Protein AF-A0A8S2SVR0-F1 (afdb_monomer_lite)

pLDDT: mean 73.41, std 8.14, range [51.91, 83.88]

Foldseek 3Di:
DDFDQQPQQRDTDDPVCSDCVNVVPPRPVVVPQPFDQQPPPRHTQDDPDSPDDNVVSSVVVVVVD

Radius of gyration: 15.7 Å; chains: 1; bounding box: 33×33×34 Å

Structure (mmCIF, N/CA/C/O backbone):
data_AF-A0A8S2SVR0-F1
#
_entry.id   AF-A0A8S2SVR0-F1
#
loop_
_atom_site.group_PDB
_atom_site.id
_atom_site.type_symbol
_atom_site.label_atom_id
_atom_site.label_alt_id
_atom_site.label_comp_id
_atom_site.label_asym_id
_atom_site.label_entity_id
_atom_site.label_seq_id
_atom_site.pdbx_PDB_ins_code
_atom_site.Cartn_x
_atom_site.Cartn_y
_atom_site.Cartn_z
_atom_site.occupancy
_atom_site.B_iso_or_equiv
_atom_site.auth_seq_id
_atom_site.auth_comp_id
_atom_site.auth_asym_id
_atom_site.auth_atom_id
_atom_site.pdbx_PDB_model_num
ATOM 1 N N . PHE A 1 1 ? -24.319 4.689 18.349 1.00 56.78 1 PHE A N 1
ATOM 2 C CA . PHE A 1 1 ? -22.936 4.458 17.892 1.00 56.78 1 PHE A CA 1
ATOM 3 C C . PHE A 1 1 ? -22.860 3.073 17.285 1.00 56.78 1 PHE A C 1
ATOM 5 O O . PHE A 1 1 ? -23.045 2.111 18.016 1.00 56.78 1 PHE A O 1
ATOM 12 N N . LEU A 1 2 ? -22.679 2.970 15.965 1.00 71.12 2 LEU A N 1
ATOM 13 C CA . LEU A 1 2 ? -22.482 1.680 15.304 1.00 71.12 2 LEU A CA 1
ATOM 14 C C . LEU A 1 2 ? -20.992 1.571 14.943 1.00 71.12 2 LEU A C 1
ATOM 16 O O . LEU A 1 2 ? -20.555 2.289 14.040 1.00 71.12 2 LEU A O 1
ATOM 20 N N . PRO A 1 3 ? -20.198 0.800 15.705 1.00 73.88 3 PRO A N 1
ATOM 21 C CA . PRO A 1 3 ? -18.772 0.653 15.448 1.00 73.88 3 PRO A CA 1
ATOM 22 C C . PRO A 1 3 ? -18.564 -0.072 14.116 1.00 73.88 3 PRO A C 1
ATOM 24 O O . PRO A 1 3 ? -19.056 -1.182 13.927 1.00 73.88 3 PRO A O 1
ATOM 27 N N . MET A 1 4 ? -17.842 0.560 13.196 1.00 77.31 4 MET A N 1
ATOM 28 C CA . MET A 1 4 ? -17.479 -0.001 11.899 1.00 77.31 4 MET A CA 1
ATOM 29 C C . MET A 1 4 ? -15.978 -0.256 11.866 1.00 77.31 4 MET A C 1
ATOM 31 O O . MET A 1 4 ? -15.186 0.576 12.300 1.00 77.31 4 MET A O 1
ATOM 35 N N . LYS A 1 5 ? -15.576 -1.413 11.351 1.00 80.94 5 LYS A N 1
ATOM 36 C CA . LYS A 1 5 ? -14.168 -1.790 11.252 1.00 80.94 5 LYS A CA 1
ATOM 37 C C . LYS A 1 5 ? -13.606 -1.300 9.919 1.00 80.94 5 LYS A C 1
ATOM 39 O O . LYS A 1 5 ? -14.147 -1.632 8.870 1.00 80.94 5 LYS A O 1
ATOM 44 N N . CYS A 1 6 ? -12.5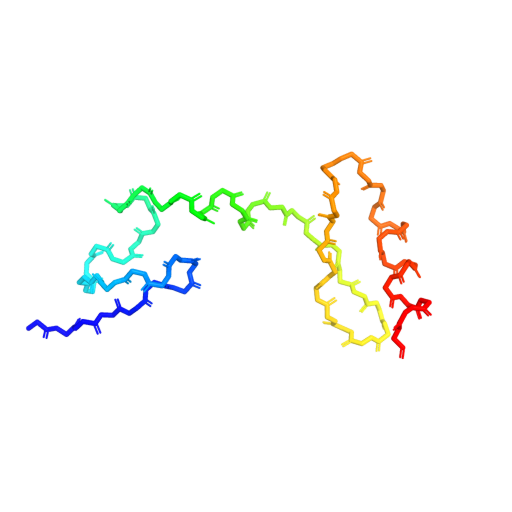37 -0.512 9.956 1.00 81.31 6 CYS A N 1
ATOM 45 C CA . CYS A 1 6 ? -11.815 -0.098 8.762 1.00 81.31 6 CYS A CA 1
ATOM 46 C C . CYS A 1 6 ? -11.211 -1.322 8.079 1.00 81.31 6 CYS A C 1
ATOM 48 O O . CYS A 1 6 ? -10.463 -2.080 8.694 1.00 81.31 6 CYS A O 1
ATOM 50 N N . ASP A 1 7 ? -11.496 -1.482 6.796 1.00 76.06 7 ASP A N 1
ATOM 51 C CA . ASP A 1 7 ? -11.059 -2.639 6.020 1.00 76.06 7 ASP A CA 1
ATOM 52 C C . ASP A 1 7 ? -9.533 -2.656 5.796 1.00 76.06 7 ASP A C 1
ATOM 54 O O . AS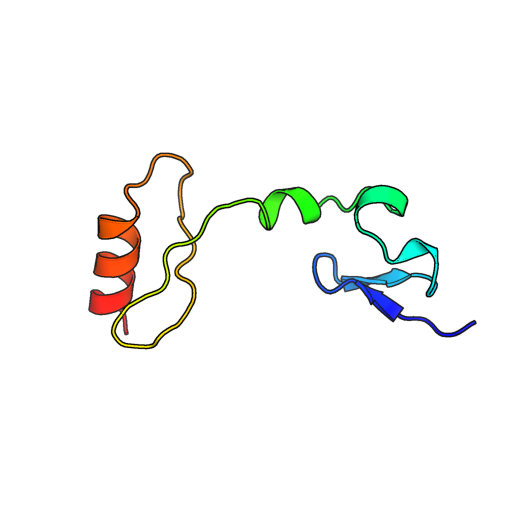P A 1 7 ? -8.924 -3.707 5.637 1.00 76.06 7 ASP A O 1
ATOM 58 N N . SER A 1 8 ? -8.885 -1.484 5.833 1.00 71.88 8 SER A N 1
ATOM 59 C CA . SER A 1 8 ? -7.432 -1.374 5.635 1.00 71.88 8 SER A CA 1
ATOM 60 C C . SER A 1 8 ? -6.628 -1.488 6.924 1.00 71.88 8 SER A C 1
ATOM 62 O O . SER A 1 8 ? -5.580 -2.123 6.911 1.00 71.88 8 SER A O 1
ATOM 64 N N . CYS A 1 9 ? -7.066 -0.856 8.020 1.00 77.81 9 CYS A N 1
ATOM 65 C CA . CYS A 1 9 ? -6.305 -0.817 9.278 1.00 77.81 9 CYS A 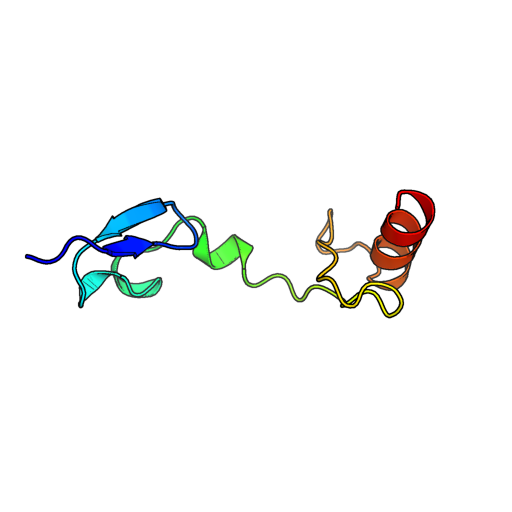CA 1
ATOM 66 C C . CYS A 1 9 ? -6.943 -1.561 10.445 1.00 77.81 9 CYS A C 1
ATOM 68 O O . CYS A 1 9 ? -6.399 -1.531 11.546 1.00 77.81 9 CYS A O 1
ATOM 70 N N . ALA A 1 10 ? -8.085 -2.213 10.225 1.00 79.19 10 ALA A N 1
ATOM 71 C CA . ALA A 1 10 ? -8.853 -2.905 11.254 1.00 79.19 10 ALA A CA 1
ATOM 72 C C . ALA A 1 10 ? -9.278 -2.020 12.448 1.00 79.19 10 ALA A C 1
ATOM 74 O O . ALA A 1 10 ? -9.777 -2.554 13.439 1.00 79.19 10 ALA A O 1
ATOM 75 N N . ALA A 1 11 ? -9.128 -0.691 12.358 1.00 79.19 11 ALA A N 1
ATOM 76 C CA . ALA A 1 11 ? -9.529 0.250 13.400 1.00 79.19 11 ALA A CA 1
ATOM 77 C C . ALA A 1 11 ? -11.056 0.336 13.515 1.00 79.19 11 ALA A C 1
ATOM 79 O O . ALA A 1 11 ? -11.759 0.312 12.506 1.00 79.19 11 ALA A O 1
ATOM 80 N N . ILE A 1 12 ? -11.568 0.457 14.740 1.00 81.12 12 ILE A N 1
ATOM 81 C CA . ILE A 1 12 ? -12.997 0.642 15.003 1.00 81.12 12 ILE A CA 1
ATOM 82 C C . ILE A 1 12 ? -13.311 2.138 14.949 1.00 81.12 12 ILE A C 1
ATOM 84 O O . ILE A 1 12 ? -12.834 2.909 15.777 1.00 81.12 12 ILE A O 1
ATOM 88 N N . LEU A 1 13 ? -14.107 2.542 13.965 1.00 82.69 13 LEU A N 1
ATOM 89 C CA . LEU A 1 13 ? -14.441 3.928 13.659 1.00 82.69 13 LEU A CA 1
ATOM 90 C C . LEU A 1 13 ? -15.960 4.115 13.599 1.00 82.69 13 LEU A C 1
ATOM 92 O O . LEU A 1 13 ? -16.743 3.164 13.535 1.00 82.69 13 LEU A O 1
ATOM 96 N N . CYS A 1 14 ? -16.390 5.370 13.634 1.00 80.44 14 CYS A N 1
ATOM 97 C CA . CYS A 1 14 ? -17.786 5.743 13.431 1.00 80.44 14 CYS A CA 1
ATOM 98 C C . CYS A 1 14 ? -18.141 5.672 11.936 1.00 80.44 14 CYS A C 1
ATOM 100 O O . CYS A 1 14 ? -17.259 5.743 11.087 1.00 80.44 14 CYS A O 1
ATOM 102 N N . LYS A 1 15 ? -19.437 5.617 11.600 1.00 73.44 15 LYS A N 1
ATOM 103 C CA . LYS A 1 15 ? -19.905 5.648 10.199 1.00 73.44 15 LYS A CA 1
ATOM 104 C C . LYS A 1 15 ? -19.429 6.889 9.421 1.00 73.44 15 LYS A C 1
ATOM 106 O O . LYS A 1 15 ? -19.253 6.795 8.214 1.00 73.44 15 LYS A O 1
ATOM 111 N N . ASP A 1 16 ? -19.229 8.008 10.116 1.00 73.81 16 ASP A N 1
ATOM 112 C CA . ASP A 1 16 ? -18.700 9.252 9.542 1.00 73.81 16 ASP A CA 1
ATOM 113 C C . ASP A 1 16 ? -17.176 9.140 9.326 1.00 73.81 16 ASP A C 1
ATOM 115 O O . ASP A 1 16 ? -16.703 9.121 8.196 1.00 73.81 16 ASP A O 1
ATOM 119 N N . HIS A 1 17 ? -16.434 8.830 10.395 1.00 78.00 17 HIS A N 1
ATOM 120 C CA . HIS A 1 17 ? -14.965 8.789 10.412 1.00 78.00 17 HIS A CA 1
ATOM 121 C C . HIS A 1 17 ? -14.295 7.549 9.784 1.00 78.00 17 HIS A C 1
ATOM 123 O O . HIS A 1 17 ? -13.078 7.388 9.886 1.00 78.00 17 HIS A O 1
ATOM 129 N N . ILE A 1 18 ? -15.038 6.628 9.157 1.00 77.19 18 ILE A N 1
ATOM 130 C CA . ILE A 1 18 ? -14.441 5.434 8.526 1.00 77.19 18 ILE A CA 1
ATOM 131 C C . ILE A 1 18 ? -13.711 5.748 7.213 1.00 77.19 18 ILE A C 1
ATOM 133 O O . ILE A 1 18 ? -12.943 4.921 6.712 1.00 77.19 18 ILE A O 1
ATOM 137 N N . LYS A 1 19 ? -13.910 6.945 6.647 1.00 75.19 19 LYS A N 1
ATOM 138 C CA . LYS A 1 19 ? -13.170 7.375 5.459 1.00 75.19 19 LYS A CA 1
ATOM 139 C C . LYS A 1 19 ? -11.681 7.426 5.757 1.00 75.19 19 LYS A C 1
ATOM 141 O O . LYS A 1 19 ? -11.255 7.928 6.792 1.00 75.19 19 LYS A O 1
ATOM 146 N N . TYR A 1 20 ? -10.894 6.920 4.815 1.00 72.81 20 TYR A N 1
ATOM 147 C CA . TYR A 1 20 ? -9.441 6.828 4.931 1.00 72.81 20 TYR A CA 1
ATOM 148 C C . TYR A 1 20 ? -8.748 8.169 5.200 1.00 72.81 20 TYR A C 1
ATOM 150 O O . TYR A 1 20 ? -7.736 8.182 5.895 1.00 72.81 20 TYR A O 1
ATOM 158 N N . ASP A 1 21 ? -9.306 9.259 4.673 1.00 72.00 21 ASP A N 1
ATOM 159 C CA . ASP A 1 21 ? -8.806 10.625 4.851 1.00 72.00 21 ASP A CA 1
ATOM 160 C C . ASP A 1 21 ? -9.059 11.151 6.277 1.00 72.00 21 ASP A C 1
ATOM 162 O O . ASP A 1 21 ? -8.139 11.622 6.938 1.00 72.00 21 ASP A O 1
ATOM 166 N N . GLU A 1 22 ? -10.272 10.942 6.806 1.00 79.12 22 GLU A N 1
ATOM 167 C CA . GLU A 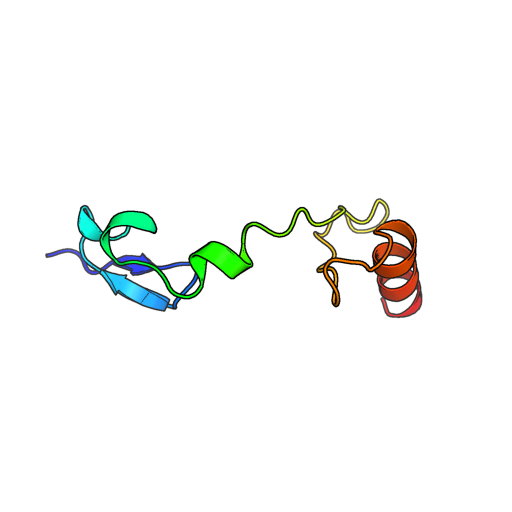1 22 ? -10.696 11.449 8.122 1.00 79.12 22 GLU A CA 1
ATOM 168 C C . GLU A 1 22 ? -9.920 10.846 9.296 1.00 79.12 22 GLU A C 1
ATOM 170 O O . GLU A 1 22 ? -9.657 11.536 10.277 1.00 79.12 22 GLU A O 1
ATOM 175 N N . HIS A 1 23 ? -9.534 9.570 9.210 1.00 80.62 23 HIS A N 1
ATOM 176 C CA . HIS A 1 23 ? -8.728 8.921 10.252 1.00 80.62 23 HIS A CA 1
ATOM 177 C C . HIS A 1 23 ? -7.250 8.782 9.878 1.00 80.62 23 HIS A C 1
ATOM 179 O O . HIS A 1 23 ? -6.540 8.013 10.528 1.00 80.62 23 HIS A O 1
ATOM 185 N N . GLN A 1 24 ? -6.804 9.480 8.822 1.00 71.19 24 GLN A N 1
ATOM 186 C CA . GLN A 1 24 ? -5.435 9.437 8.298 1.00 71.19 24 GLN A CA 1
ATOM 187 C C . GLN A 1 24 ? -4.878 8.012 8.284 1.00 71.19 24 GLN A C 1
ATOM 189 O O . GLN A 1 24 ? -3.873 7.698 8.925 1.00 71.19 24 GLN A O 1
ATOM 194 N N . CYS A 1 25 ? -5.592 7.113 7.606 1.00 78.12 25 CYS A N 1
ATOM 195 C CA . CYS A 1 25 ? -5.315 5.691 7.687 1.00 78.12 25 CYS A CA 1
ATOM 196 C C . CYS A 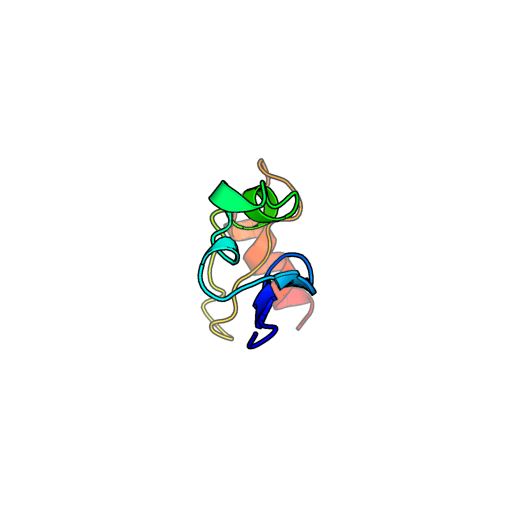1 25 ? -3.851 5.408 7.298 1.00 78.12 25 CYS A C 1
ATOM 198 O O . CYS A 1 25 ? -3.493 5.574 6.127 1.00 78.12 25 CYS A O 1
ATOM 200 N N . PRO A 1 26 ? -3.009 4.881 8.207 1.00 66.00 26 PRO A N 1
ATOM 201 C CA . PRO A 1 26 ? -1.605 4.589 7.897 1.00 66.00 26 PRO A CA 1
ATOM 202 C C . PRO A 1 26 ? -1.467 3.496 6.824 1.00 66.00 26 PRO A C 1
ATOM 204 O O . PRO A 1 26 ? -0.402 3.286 6.248 1.00 66.00 26 PRO A O 1
ATOM 207 N N . LEU A 1 27 ? -2.568 2.791 6.552 1.00 67.56 27 LEU A N 1
ATOM 208 C CA . LEU A 1 27 ? -2.677 1.700 5.597 1.00 67.56 27 LEU A CA 1
ATOM 209 C C . LEU A 1 27 ? -3.423 2.112 4.313 1.00 67.56 27 LEU A C 1
ATOM 211 O O . LEU A 1 27 ? -3.462 1.324 3.371 1.00 67.56 27 LEU A O 1
ATOM 215 N N . ALA A 1 28 ? -3.935 3.349 4.206 1.00 65.25 28 ALA A N 1
ATOM 216 C CA . ALA A 1 28 ? -4.531 3.868 2.967 1.00 65.25 28 ALA A CA 1
ATOM 217 C C . ALA A 1 28 ? -3.515 3.976 1.827 1.00 65.25 28 ALA A C 1
ATOM 219 O O . ALA A 1 28 ? -3.820 3.639 0.682 1.00 65.25 28 ALA A O 1
ATOM 220 N N . HIS A 1 29 ? -2.282 4.378 2.140 1.00 56.50 29 HIS A N 1
ATOM 221 C CA . HIS A 1 29 ? -1.208 4.428 1.149 1.00 56.50 29 HIS A CA 1
ATOM 222 C C . HIS A 1 29 ? -0.770 3.041 0.665 1.00 56.50 29 HIS A C 1
ATOM 224 O O . HIS A 1 29 ? -0.282 2.933 -0.456 1.00 56.50 29 HIS A O 1
ATOM 230 N N . ARG A 1 30 ? -1.011 1.968 1.435 1.00 58.16 30 ARG A N 1
ATOM 231 C CA . ARG A 1 30 ? -0.715 0.598 0.979 1.00 58.16 30 ARG A CA 1
ATOM 232 C C . ARG A 1 30 ? -1.656 0.119 -0.132 1.00 58.16 30 ARG A C 1
ATOM 234 O O . ARG A 1 30 ? -1.270 -0.758 -0.891 1.00 58.16 30 ARG A O 1
ATOM 241 N N . LYS A 1 31 ? -2.858 0.701 -0.261 1.00 53.50 31 LYS A N 1
ATOM 242 C CA . LYS A 1 31 ? -3.830 0.356 -1.319 1.00 53.50 31 LYS A CA 1
ATOM 243 C C . LYS A 1 31 ? -3.629 1.122 -2.632 1.00 53.50 31 LYS A C 1
ATOM 245 O O . LYS A 1 31 ? -4.207 0.732 -3.635 1.00 53.50 31 LYS A O 1
ATOM 250 N N . ASN A 1 32 ? -2.800 2.168 -2.662 1.00 51.91 32 ASN A N 1
ATOM 251 C CA . ASN A 1 32 ? -2.495 2.901 -3.900 1.00 51.91 32 ASN A CA 1
ATOM 252 C C . ASN A 1 32 ? -1.325 2.276 -4.680 1.00 51.91 32 ASN A C 1
ATOM 254 O O . ASN A 1 32 ? -0.602 2.965 -5.397 1.00 51.91 32 ASN A O 1
ATOM 258 N N . VAL A 1 33 ? -1.117 0.969 -4.531 1.00 57.47 33 VAL A N 1
ATOM 259 C CA . VAL A 1 33 ? -0.273 0.207 -5.447 1.00 57.47 33 VAL A CA 1
ATOM 260 C C . VAL A 1 33 ? -1.204 -0.324 -6.525 1.00 57.47 33 VAL A C 1
ATOM 262 O O . VAL A 1 33 ? -2.116 -1.095 -6.239 1.00 57.47 33 VAL A O 1
ATOM 265 N N . GLN A 1 34 ? -1.012 0.142 -7.757 1.00 61.94 34 GLN A N 1
ATOM 266 C CA . GLN A 1 34 ? -1.647 -0.461 -8.923 1.00 61.94 34 GLN A CA 1
ATOM 267 C C . GLN A 1 34 ? -1.133 -1.901 -9.010 1.00 61.94 34 GLN A C 1
ATOM 269 O O . GLN A 1 34 ? 0.049 -2.121 -9.268 1.00 61.94 34 GLN A O 1
ATOM 274 N N . VAL A 1 35 ? -2.000 -2.863 -8.705 1.00 68.38 35 VAL A N 1
ATOM 275 C CA . VAL A 1 35 ? -1.665 -4.288 -8.722 1.00 68.38 35 VAL A CA 1
ATOM 276 C C . VAL A 1 35 ? -2.185 -4.908 -10.016 1.00 68.38 35 VAL A C 1
ATOM 278 O O . VAL A 1 35 ? -3.351 -4.694 -10.359 1.00 68.38 35 VAL A O 1
ATOM 281 N N . PRO A 1 36 ? -1.351 -5.647 -10.763 1.00 74.69 36 PRO A N 1
ATOM 282 C CA . PRO A 1 36 ? -1.828 -6.406 -11.908 1.00 74.69 36 PRO A CA 1
ATOM 283 C C . PRO A 1 36 ? -2.762 -7.532 -11.447 1.00 74.69 36 PRO A C 1
ATOM 285 O O . PRO A 1 36 ? -2.614 -8.090 -10.358 1.00 74.69 36 PRO A O 1
ATOM 288 N N . ILE A 1 37 ? -3.737 -7.869 -12.288 1.00 76.00 37 ILE A N 1
ATOM 289 C CA . ILE A 1 37 ? -4.601 -9.034 -12.087 1.00 76.00 37 ILE A CA 1
ATOM 290 C C . ILE A 1 37 ? -3.965 -10.224 -12.804 1.00 76.00 37 ILE A C 1
ATO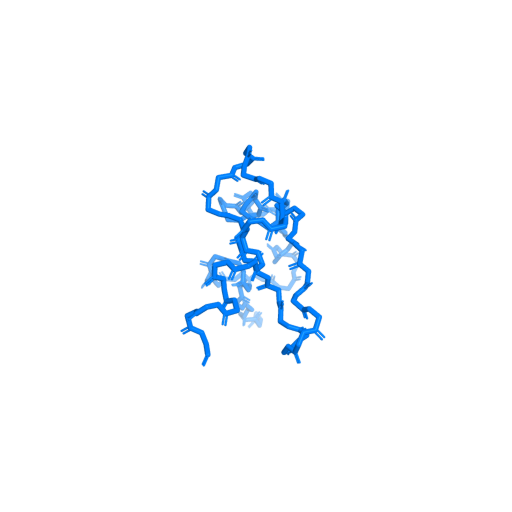M 292 O O . ILE A 1 37 ? -3.567 -10.103 -13.963 1.00 76.00 37 ILE A O 1
ATOM 296 N N . CYS A 1 38 ? -3.879 -11.371 -12.134 1.00 81.81 38 CYS A N 1
ATOM 297 C CA . CYS A 1 38 ? -3.439 -12.609 -12.765 1.00 81.81 38 CYS A CA 1
ATOM 298 C C . CYS A 1 38 ? -4.499 -13.089 -13.772 1.00 81.81 38 CYS A C 1
ATOM 300 O O . CYS A 1 38 ? -5.656 -13.253 -13.385 1.00 81.81 38 CYS A O 1
ATOM 302 N N . PRO A 1 39 ? -4.146 -13.366 -15.039 1.00 80.31 39 PRO A N 1
ATOM 303 C CA . PRO A 1 39 ? -5.113 -13.802 -16.047 1.00 80.31 39 PRO A CA 1
ATOM 304 C C . PRO A 1 39 ? -5.622 -15.242 -15.847 1.00 80.31 39 PRO A C 1
ATOM 306 O O . PRO A 1 39 ? -6.589 -15.622 -16.499 1.00 80.31 39 PRO A O 1
ATOM 309 N N . LEU A 1 40 ? -4.990 -16.045 -14.980 1.00 81.69 40 LEU A N 1
ATOM 310 C CA . LEU A 1 40 ? -5.366 -17.448 -14.749 1.00 81.69 40 LEU A CA 1
ATOM 311 C C . LEU A 1 40 ? -6.364 -17.608 -13.595 1.00 81.69 40 LEU A C 1
ATOM 313 O O . LEU A 1 40 ? -7.394 -18.255 -13.754 1.00 81.69 40 LEU A O 1
ATOM 317 N N . CYS A 1 41 ? -6.078 -16.995 -12.445 1.00 83.56 41 CYS A N 1
ATOM 318 C CA . CYS A 1 41 ? -6.914 -17.083 -11.241 1.00 83.56 41 CYS A CA 1
ATOM 319 C C . CYS A 1 41 ? -7.767 -15.826 -11.003 1.00 83.56 41 CYS A C 1
ATOM 321 O O . CYS A 1 41 ? -8.587 -15.787 -10.088 1.00 83.56 41 CYS A O 1
ATOM 323 N N . ASN A 1 42 ? -7.583 -14.785 -11.822 1.00 73.38 42 ASN A N 1
ATOM 324 C CA . ASN A 1 42 ? -8.287 -13.507 -11.729 1.00 73.38 42 ASN A CA 1
ATOM 325 C C . ASN A 1 42 ? -8.080 -12.766 -10.390 1.00 73.38 42 ASN A C 1
ATOM 327 O O . ASN A 1 42 ? -8.856 -11.871 -10.040 1.00 73.38 42 ASN A O 1
ATOM 331 N N . GLN A 1 43 ? -7.022 -13.124 -9.653 1.00 73.12 43 GLN A N 1
ATOM 332 C CA . GLN A 1 43 ? -6.666 -12.566 -8.352 1.00 73.12 43 GLN A CA 1
ATOM 333 C C . GLN A 1 43 ? -5.691 -11.391 -8.503 1.00 73.12 43 GLN A C 1
ATOM 335 O O . GLN A 1 43 ? -4.857 -11.359 -9.409 1.00 73.12 43 GLN A O 1
ATOM 340 N N . ALA A 1 44 ? -5.801 -10.403 -7.615 1.00 73.19 44 ALA A N 1
ATOM 341 C CA . ALA A 1 44 ? -4.879 -9.274 -7.581 1.00 73.19 44 ALA A CA 1
ATOM 342 C C . ALA A 1 44 ? -3.506 -9.721 -7.066 1.00 73.19 44 ALA A C 1
ATOM 344 O O . ALA A 1 44 ? -3.395 -10.197 -5.935 1.00 73.19 44 ALA A O 1
ATOM 345 N N . VAL A 1 45 ? -2.467 -9.541 -7.882 1.00 77.31 45 VAL A N 1
ATOM 346 C CA . VAL A 1 45 ? -1.099 -9.937 -7.545 1.00 77.31 45 VAL A CA 1
ATOM 347 C C . VAL A 1 45 ? -0.368 -8.747 -6.921 1.00 77.31 45 VAL A C 1
ATOM 349 O O . VAL A 1 45 ? -0.113 -7.753 -7.608 1.00 77.31 45 VAL A O 1
ATOM 352 N N . PRO A 1 46 ? -0.031 -8.794 -5.620 1.00 69.06 46 PRO A N 1
ATOM 353 C CA . PRO A 1 46 ? 0.686 -7.707 -4.972 1.00 69.06 46 PRO A CA 1
ATOM 354 C C . PRO A 1 46 ? 2.111 -7.602 -5.524 1.00 69.06 46 PRO A C 1
ATOM 356 O O . PRO A 1 46 ? 2.884 -8.557 -5.482 1.00 69.06 46 PRO A O 1
ATOM 359 N N . LEU A 1 47 ? 2.482 -6.414 -6.002 1.00 68.25 47 LEU A N 1
ATOM 360 C CA . LEU A 1 47 ? 3.871 -6.111 -6.342 1.00 68.25 47 LEU A CA 1
ATOM 361 C C . LEU A 1 47 ? 4.688 -6.021 -5.047 1.00 68.25 47 LEU A C 1
ATOM 363 O O . LEU A 1 47 ? 4.340 -5.239 -4.159 1.00 68.25 47 LEU A O 1
ATOM 367 N N . GLN A 1 48 ? 5.776 -6.792 -4.929 1.00 65.56 48 GLN A N 1
ATOM 368 C CA . GLN A 1 48 ? 6.653 -6.721 -3.749 1.00 65.56 48 GLN A CA 1
ATOM 369 C C . GLN A 1 48 ? 7.456 -5.416 -3.707 1.00 65.56 48 GLN A C 1
ATOM 371 O O . GLN A 1 48 ? 7.713 -4.871 -2.633 1.00 65.56 48 GLN A O 1
ATOM 376 N N . HIS A 1 49 ? 7.800 -4.877 -4.879 1.00 65.94 49 HIS A N 1
ATOM 377 C CA . HIS A 1 49 ? 8.503 -3.607 -5.021 1.00 65.94 49 HIS A CA 1
ATOM 378 C C . HIS A 1 49 ? 7.776 -2.703 -6.015 1.00 65.94 49 HIS A C 1
ATOM 380 O O . HIS A 1 49 ? 7.282 -3.165 -7.039 1.00 65.94 49 HIS A O 1
ATOM 386 N N . ARG A 1 50 ? 7.759 -1.392 -5.743 1.00 62.41 50 ARG A N 1
ATOM 387 C CA . ARG A 1 50 ? 7.155 -0.381 -6.633 1.00 62.41 50 ARG A CA 1
ATOM 388 C C . ARG A 1 50 ? 7.783 -0.359 -8.035 1.00 62.41 50 ARG A C 1
ATOM 390 O O . ARG A 1 50 ? 7.109 0.027 -8.980 1.00 62.41 50 ARG A O 1
ATOM 397 N N . ASP A 1 51 ? 9.042 -0.778 -8.138 1.00 65.12 51 ASP A N 1
ATOM 398 C CA . ASP A 1 51 ? 9.816 -0.859 -9.384 1.00 65.12 51 ASP A CA 1
ATOM 399 C C . ASP A 1 51 ? 9.806 -2.264 -10.015 1.00 65.12 51 ASP A C 1
ATOM 401 O O . ASP A 1 51 ? 10.440 -2.495 -11.040 1.00 65.12 51 ASP A O 1
ATOM 405 N N . GLN A 1 52 ? 9.110 -3.233 -9.408 1.00 71.50 52 GLN A N 1
ATOM 406 C CA . GLN A 1 52 ? 9.023 -4.569 -9.984 1.00 71.50 52 GLN A CA 1
ATOM 407 C C . GLN A 1 52 ? 8.092 -4.536 -11.202 1.00 71.50 52 GLN A C 1
ATOM 409 O O . GLN A 1 52 ? 6.951 -4.078 -11.078 1.00 71.50 52 GLN A O 1
ATOM 414 N N . PRO A 1 53 ? 8.528 -5.051 -12.366 1.00 77.69 53 PRO A N 1
ATOM 415 C CA . PRO A 1 53 ? 7.650 -5.151 -13.516 1.00 77.69 53 PRO A CA 1
ATOM 416 C C . PRO A 1 53 ? 6.445 -6.044 -13.171 1.00 77.69 53 PRO A C 1
ATOM 418 O O . PRO A 1 53 ? 6.632 -7.134 -12.614 1.00 77.69 53 PRO A O 1
ATOM 421 N N . PRO A 1 54 ? 5.212 -5.614 -13.499 1.00 73.50 54 PRO A N 1
ATOM 422 C CA . PRO A 1 54 ? 3.998 -6.353 -13.162 1.00 73.50 54 PRO A CA 1
ATOM 423 C C . PRO A 1 54 ? 3.987 -7.757 -13.764 1.00 73.50 54 PRO A C 1
ATOM 425 O O . PRO A 1 54 ? 3.525 -8.690 -13.115 1.00 73.50 54 PRO A O 1
ATOM 428 N N . ASP A 1 55 ? 4.584 -7.912 -14.946 1.00 78.06 55 ASP A N 1
ATOM 429 C CA . ASP A 1 55 ? 4.764 -9.191 -15.632 1.00 78.06 55 ASP A CA 1
ATOM 430 C C . ASP A 1 55 ? 5.518 -10.210 -14.764 1.00 78.06 55 ASP A C 1
ATOM 432 O O . ASP A 1 55 ? 5.092 -11.350 -14.614 1.00 78.06 55 ASP A O 1
ATOM 436 N N . HIS A 1 56 ? 6.588 -9.774 -14.090 1.00 81.50 56 HIS A N 1
ATOM 437 C CA . HIS A 1 56 ? 7.391 -10.646 -13.234 1.00 81.50 56 HIS A CA 1
ATOM 438 C C . HIS A 1 56 ? 6.657 -11.028 -11.947 1.00 81.50 56 HIS A C 1
ATOM 440 O O . HIS A 1 56 ? 6.770 -12.157 -11.487 1.00 81.50 56 HIS A O 1
ATOM 446 N N . ALA A 1 57 ? 5.889 -10.105 -11.359 1.00 79.88 57 ALA A N 1
ATOM 447 C CA . ALA A 1 57 ? 5.072 -10.416 -10.185 1.00 79.88 57 ALA A CA 1
ATOM 448 C C . ALA A 1 57 ? 3.969 -11.428 -10.512 1.00 79.88 57 ALA A C 1
ATOM 450 O O . ALA A 1 57 ? 3.765 -12.373 -9.756 1.00 79.88 57 ALA A O 1
ATOM 451 N N . VAL A 1 58 ? 3.284 -11.248 -11.647 1.00 82.81 58 VAL A N 1
ATOM 452 C CA . VAL A 1 58 ? 2.271 -12.196 -12.125 1.00 82.81 58 VAL A CA 1
ATOM 453 C C . VAL A 1 58 ? 2.917 -13.541 -12.455 1.00 82.81 58 VAL A C 1
ATOM 455 O O . VAL A 1 58 ? 2.390 -14.563 -12.042 1.00 82.81 58 VAL A O 1
ATOM 458 N N . SER A 1 59 ? 4.077 -13.557 -13.117 1.00 83.12 59 SER A N 1
ATOM 459 C CA . SER A 1 59 ? 4.791 -14.796 -13.438 1.00 83.12 59 SER A CA 1
ATOM 460 C C . SER A 1 59 ? 5.250 -15.564 -12.193 1.00 83.12 59 SER A C 1
ATOM 462 O O . SER A 1 59 ? 5.073 -16.776 -12.153 1.00 83.12 59 SER A O 1
ATOM 464 N N . ASP A 1 60 ? 5.798 -14.890 -11.174 1.00 83.88 60 ASP A N 1
ATOM 465 C CA . ASP A 1 60 ? 6.184 -15.523 -9.896 1.00 83.88 60 ASP A CA 1
ATOM 466 C C . ASP A 1 60 ? 4.963 -16.073 -9.149 1.00 83.88 60 ASP A C 1
ATOM 468 O O . ASP A 1 60 ? 5.013 -17.155 -8.573 1.00 83.88 60 ASP A O 1
ATOM 472 N N . HIS A 1 61 ? 3.835 -15.361 -9.205 1.00 83.44 61 HIS A N 1
ATOM 473 C CA . HIS A 1 61 ? 2.580 -15.852 -8.649 1.00 83.44 61 HIS A CA 1
ATOM 474 C C . HIS A 1 61 ? 2.075 -17.109 -9.368 1.00 83.44 61 HIS A C 1
ATOM 476 O O . HIS A 1 61 ? 1.613 -18.017 -8.691 1.00 83.44 61 HIS A O 1
ATOM 482 N N . ILE A 1 62 ? 2.193 -17.174 -10.700 1.00 81.75 62 ILE A N 1
ATOM 483 C CA . ILE A 1 62 ? 1.789 -18.343 -11.499 1.00 81.75 62 ILE A CA 1
ATOM 484 C C . ILE A 1 62 ? 2.687 -19.558 -11.220 1.00 81.75 62 ILE A C 1
ATOM 486 O O . ILE A 1 62 ? 2.197 -20.676 -11.230 1.00 81.75 62 ILE A O 1
ATOM 490 N N . ASP A 1 63 ? 3.986 -19.363 -10.981 1.00 82.19 63 ASP A N 1
ATOM 491 C CA . ASP A 1 63 ? 4.913 -20.464 -10.657 1.00 82.19 63 ASP A CA 1
ATOM 492 C C . ASP A 1 63 ? 4.676 -21.051 -9.252 1.00 82.19 63 ASP A C 1
ATOM 494 O O . ASP A 1 63 ? 4.984 -22.213 -8.990 1.00 82.19 63 ASP A O 1
ATOM 498 N N . ARG A 1 64 ? 4.123 -20.244 -8.337 1.00 71.62 64 ARG A N 1
ATOM 499 C CA . ARG A 1 64 ? 3.928 -20.593 -6.922 1.00 71.62 64 ARG A CA 1
ATOM 500 C C . ARG A 1 64 ? 2.527 -21.100 -6.555 1.00 71.62 64 ARG A C 1
ATOM 502 O O . ARG A 1 64 ? 2.359 -21.500 -5.400 1.00 71.62 64 ARG A O 1
ATOM 509 N N . ASP A 1 65 ? 1.559 -21.048 -7.470 1.00 61.38 65 ASP A N 1
ATOM 510 C CA . ASP A 1 65 ? 0.154 -21.474 -7.288 1.00 61.38 65 ASP A CA 1
ATOM 511 C C . ASP A 1 65 ? -0.149 -22.749 -8.093 1.00 61.38 65 ASP A C 1
ATOM 513 O O . ASP A 1 65 ? -0.731 -23.689 -7.502 1.00 61.38 65 ASP A O 1
#

Sequence (65 aa):
FLPMKCDSCAAILCKDHIKYDEHQCPLAHRKNVQVPICPLCNQAVPLQHRDQPPDHAVSDHIDRD

Organism: NCBI:txid392030

Secondary structure (DSSP, 8-state):
---EE-TTT--EE-TTTTSTTTTT-TTTGGG-S-PPBPTTT--B---SSTTS-HHHHHHHHHHH-

InterPro domains:
  IPR000058 Zinc finger, AN1-type [PF01428] (1-27)
  IPR035896 AN1-like Zinc finger [G3DSA:4.10.1110.10] (1-36)
  IPR035896 AN1-like Zinc finger [SSF118310] (1-38)
  IPR057357 ZFAND2A/B-like, C2H2 zinc finger [PF25403] (34-65)